Protein AF-0000000086521838 (afdb_homodimer)

Sequence (162 aa):
MSTLTKGKSVRFDERYLHVELDDGRVILTPMTWYRELQQASVIQLKNYNFICQGTGIEWPDLDYQLSIDSMLMTQPQRQAAMSTLTKGKSVRFDERYLHVELDDGRVILTPMTWYRELQQASVIQLKNYNFICQGTGIEWPDLDYQLSIDSMLMTQPQRQAA

Nearest PDB structures (foldseek):
  3k8r-assembly1_B  TM=8.201E-01  e=1.266E-04  Rhodospirillum rubrum ATCC 11170
  2x8n-assembly1_A  TM=8.442E-01  e=9.193E-03  Chromobacterium violaceum ATCC 12472
  5xgv-assembly1_B-2  TM=9.496E-01  e=3.619E-01  Streptomyces rugosporus
  4dfw-assembly1_A  TM=8.077E-01  e=1.231E+00  Homo sapiens
  7mso-assembly1_A  TM=8.251E-01  e=1.573E+00  Homo sapiens

Radius of gyration: 16.78 Å; Cα contacts (8 Å, |Δi|>4): 280; chains: 2; bounding box: 34×48×43 Å

Structure (mmCIF, N/CA/C/O backbone):
data_AF-0000000086521838-model_v1
#
loop_
_entity.id
_entity.type
_entity.pdbx_description
1 polymer 'DUF2442 domain-containing protein'
#
loop_
_atom_site.group_PDB
_atom_site.id
_atom_site.type_symbol
_atom_site.label_atom_id
_atom_site.label_alt_id
_atom_site.label_comp_id
_atom_site.label_asym_id
_atom_site.label_entity_id
_atom_site.label_seq_id
_atom_site.pdbx_PD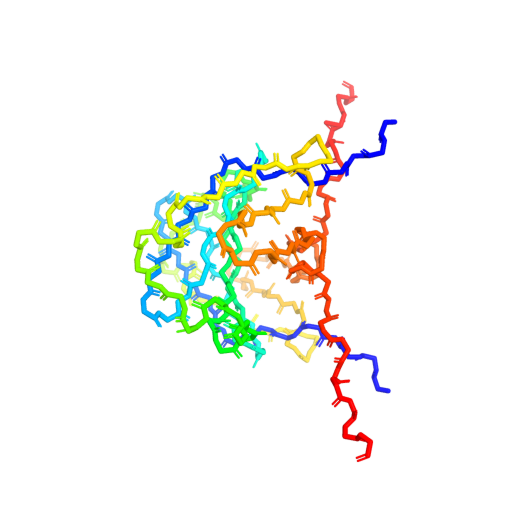B_ins_code
_atom_site.Cartn_x
_atom_site.Cartn_y
_atom_site.Cartn_z
_atom_site.occupancy
_atom_site.B_iso_or_equiv
_atom_site.auth_seq_id
_atom_site.auth_comp_id
_atom_site.auth_asym_id
_atom_site.auth_atom_id
_atom_site.pdbx_PDB_model_num
ATOM 1 N N . MET A 1 1 ? -3.758 9.43 -21.75 1 40.56 1 MET A N 1
ATOM 2 C CA . MET A 1 1 ? -4.43 9.789 -20.5 1 40.56 1 MET A CA 1
ATOM 3 C C . MET A 1 1 ? -3.525 9.523 -19.297 1 40.56 1 MET A C 1
ATOM 5 O O . MET A 1 1 ? -2.826 8.516 -19.25 1 40.56 1 MET A O 1
ATOM 9 N N . SER A 1 2 ? -2.852 10.398 -18.797 1 49.03 2 SER A N 1
ATOM 10 C CA . SER A 1 2 ? -1.824 10.312 -17.766 1 49.03 2 SER A CA 1
ATOM 11 C C . SER A 1 2 ? -2.301 9.477 -16.578 1 49.03 2 SER A C 1
ATOM 13 O O . SER A 1 2 ? -3.336 9.773 -15.984 1 49.03 2 SER A O 1
ATOM 15 N N . THR A 1 3 ? -2.371 8.156 -16.766 1 59 3 THR A N 1
ATOM 16 C CA . THR A 1 3 ? -3.029 7.207 -15.875 1 59 3 THR A CA 1
ATOM 17 C C . THR A 1 3 ? -2.584 7.426 -14.43 1 59 3 THR A C 1
ATOM 19 O O . THR A 1 3 ? -1.586 6.852 -13.984 1 59 3 THR A O 1
ATOM 22 N N . LEU A 1 4 ? -2.996 8.672 -13.914 1 74.06 4 LEU A N 1
ATOM 23 C CA . LEU A 1 4 ? -2.627 9.07 -12.555 1 74.06 4 LEU A CA 1
ATOM 24 C C . LEU A 1 4 ? -3.338 8.203 -11.523 1 74.06 4 LEU A C 1
ATOM 26 O O . LEU A 1 4 ? -4.48 7.789 -11.734 1 74.06 4 LEU A O 1
ATOM 30 N N . THR A 1 5 ? -2.646 7.879 -10.625 1 88.06 5 THR A N 1
ATOM 31 C CA . THR A 1 5 ? -3.203 7.133 -9.5 1 88.06 5 THR A CA 1
ATOM 32 C C . THR A 1 5 ? -4.051 8.047 -8.617 1 88.06 5 THR A C 1
ATOM 34 O O . THR A 1 5 ? -3.564 9.055 -8.109 1 88.06 5 THR A O 1
ATOM 37 N N . LYS A 1 6 ? -5.359 7.684 -8.555 1 94.38 6 LYS A N 1
ATOM 38 C CA . LYS A 1 6 ? -6.285 8.508 -7.777 1 94.38 6 LYS A CA 1
ATOM 39 C C . LYS A 1 6 ? -6.676 7.809 -6.477 1 94.38 6 LYS A C 1
ATOM 41 O O . LYS A 1 6 ? -6.863 6.594 -6.445 1 94.38 6 LYS A O 1
ATOM 46 N N . GLY A 1 7 ? -6.828 8.648 -5.473 1 96.75 7 GLY A N 1
ATOM 47 C CA . GLY A 1 7 ? -7.316 8.125 -4.203 1 96.75 7 GLY A CA 1
ATOM 48 C C . GLY A 1 7 ? -8.828 8.008 -4.148 1 96.75 7 GLY A C 1
ATOM 49 O O . GLY A 1 7 ? -9.539 8.75 -4.824 1 96.75 7 GLY A O 1
ATOM 50 N N . LYS A 1 8 ? -9.234 7.09 -3.393 1 97.62 8 LYS A N 1
ATOM 51 C CA . LYS A 1 8 ? -10.664 6.875 -3.199 1 97.62 8 LYS A CA 1
ATOM 52 C C . LYS A 1 8 ? -11.086 7.207 -1.77 1 97.62 8 LYS A C 1
ATOM 54 O O . LYS A 1 8 ? -12.141 7.797 -1.548 1 97.62 8 LYS A O 1
ATOM 59 N N . SER A 1 9 ? -10.312 6.863 -0.82 1 98.12 9 SER A N 1
ATOM 60 C CA . SER A 1 9 ? -10.641 7.137 0.576 1 98.12 9 SER A CA 1
ATOM 61 C C . SER A 1 9 ? -9.383 7.156 1.444 1 98.12 9 SER A C 1
ATOM 63 O O . SER A 1 9 ? -8.344 6.625 1.054 1 98.12 9 SER A O 1
ATOM 65 N N . VAL A 1 10 ? -9.461 7.77 2.582 1 98.12 10 VAL A N 1
ATOM 66 C CA . VAL A 1 10 ? -8.383 7.891 3.561 1 98.12 10 VAL A CA 1
ATOM 67 C C . VAL A 1 10 ? -8.883 7.449 4.934 1 98.12 10 VAL A C 1
ATOM 69 O O . VAL A 1 10 ? -9.961 7.855 5.371 1 98.12 10 VAL A O 1
ATOM 72 N N . ARG A 1 11 ? -8.172 6.621 5.5 1 97.19 11 ARG A N 1
ATOM 73 C CA . ARG A 1 11 ? -8.414 6.219 6.883 1 97.19 11 ARG A CA 1
ATOM 74 C C . ARG A 1 11 ? -7.129 6.305 7.707 1 97.19 11 ARG A C 1
ATOM 76 O O . ARG A 1 11 ? -6.035 6.398 7.148 1 97.19 11 ARG A O 1
ATOM 83 N N . PHE A 1 12 ? -7.379 6.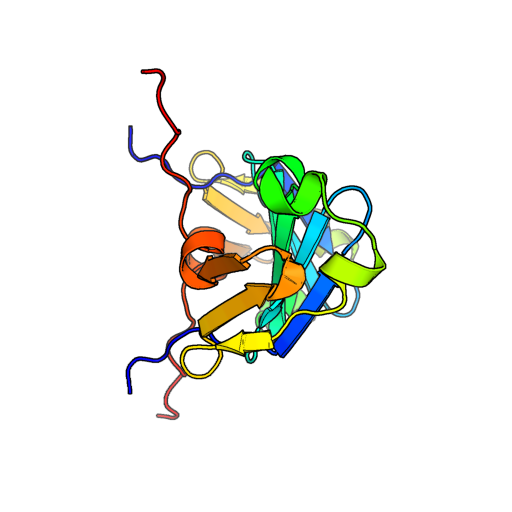363 9.008 1 95.06 12 PHE A N 1
ATOM 84 C CA . PHE A 1 12 ? -6.23 6.496 9.898 1 95.06 12 PHE A CA 1
ATOM 85 C C . PHE A 1 12 ? -6.375 5.578 11.102 1 95.06 12 PHE A C 1
ATOM 87 O O . PHE A 1 12 ? -7.48 5.367 11.602 1 95.06 12 PHE A O 1
ATOM 94 N N . ASP A 1 13 ? -5.23 5.098 11.461 1 92.88 13 ASP A N 1
ATOM 95 C CA . ASP A 1 13 ? -5.152 4.508 12.797 1 92.88 13 ASP A CA 1
ATOM 96 C C . ASP A 1 13 ? -3.906 4.996 13.539 1 92.88 13 ASP A C 1
ATOM 98 O O . ASP A 1 13 ? -3.309 6.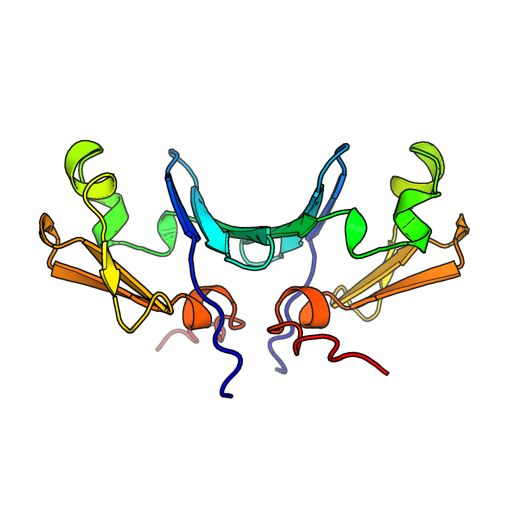004 13.164 1 92.88 13 ASP A O 1
ATOM 102 N N . GLU A 1 14 ? -3.592 4.445 14.656 1 89.88 14 GLU A N 1
ATOM 103 C CA . GLU A 1 14 ? -2.506 4.965 15.484 1 89.88 14 GLU A CA 1
ATOM 104 C C . GLU A 1 14 ? -1.152 4.762 14.812 1 89.88 14 GLU A C 1
ATOM 106 O O . GLU A 1 14 ? -0.204 5.504 15.07 1 89.88 14 GLU A O 1
ATOM 111 N N . ARG A 1 15 ? -1.186 3.855 13.852 1 94.44 15 ARG A N 1
ATOM 112 C CA . ARG A 1 15 ? 0.122 3.469 13.336 1 94.44 15 ARG A CA 1
ATOM 113 C C . ARG A 1 15 ? 0.261 3.846 11.867 1 94.44 15 ARG A C 1
ATOM 115 O O . ARG A 1 15 ? 1.351 4.199 11.406 1 94.44 15 ARG A O 1
ATOM 122 N N . TYR A 1 16 ? -0.896 3.857 11.211 1 96.94 16 TYR A N 1
ATOM 123 C CA . TYR A 1 16 ? -0.752 3.955 9.758 1 96.94 16 TYR A CA 1
ATOM 124 C C . TYR A 1 16 ? -1.754 4.945 9.18 1 96.94 16 TYR A C 1
ATOM 126 O O . TYR A 1 16 ? -2.855 5.109 9.711 1 96.94 16 TYR A O 1
ATOM 134 N N . LEU A 1 17 ? -1.348 5.617 8.164 1 97.44 17 LEU A N 1
ATOM 135 C CA . LEU A 1 17 ? -2.24 6.27 7.211 1 97.44 17 LEU A CA 1
ATOM 136 C C . LEU A 1 17 ? -2.621 5.316 6.082 1 97.44 17 LEU A C 1
ATOM 138 O O . LEU A 1 17 ? -1.749 4.789 5.391 1 97.44 17 LEU A O 1
ATOM 142 N N . HIS A 1 18 ? -3.879 5.039 5.93 1 98.38 18 HI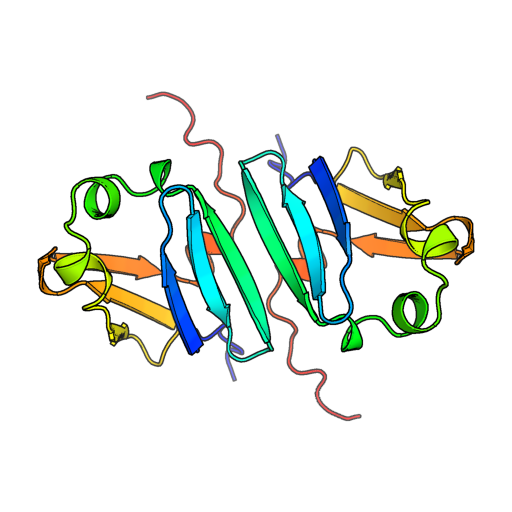S A N 1
ATOM 143 C CA . HIS A 1 18 ? -4.398 4.16 4.891 1 98.38 18 HIS A CA 1
ATOM 144 C C . HIS A 1 18 ? -5.012 4.957 3.742 1 98.38 18 HIS A C 1
ATOM 146 O O . HIS A 1 18 ? -5.906 5.777 3.961 1 98.38 18 HIS A O 1
ATOM 152 N N . VAL A 1 19 ? -4.535 4.738 2.613 1 98 19 VAL A N 1
ATOM 153 C CA . VAL A 1 19 ? -5.129 5.379 1.442 1 98 19 VAL A CA 1
ATOM 154 C C . VAL A 1 19 ? -5.555 4.316 0.432 1 98 19 VAL A C 1
ATOM 156 O O . VAL A 1 19 ? -4.723 3.543 -0.052 1 98 19 VAL A O 1
ATOM 159 N N . GLU A 1 20 ? -6.832 4.254 0.149 1 97.88 20 GLU A N 1
ATOM 160 C CA . GLU A 1 20 ? -7.355 3.395 -0.907 1 97.88 20 GLU A CA 1
ATOM 161 C C . GLU A 1 20 ? -7.34 4.105 -2.258 1 97.88 20 GLU A C 1
ATOM 163 O O . GLU A 1 20 ? -7.777 5.254 -2.365 1 97.88 20 GLU A O 1
ATOM 168 N N . LEU A 1 21 ? -6.855 3.381 -3.248 1 96.25 21 LEU A N 1
ATOM 169 C CA . LEU A 1 21 ? -6.766 3.938 -4.594 1 96.25 21 LEU A CA 1
ATOM 170 C C . LEU A 1 21 ? -7.965 3.51 -5.438 1 96.25 21 LEU A C 1
ATOM 172 O O . LEU A 1 21 ? -8.688 2.586 -5.066 1 96.25 21 LEU A O 1
ATOM 176 N N . ASP A 1 22 ? -8.164 4.215 -6.496 1 94.75 22 ASP A N 1
ATOM 177 C CA . ASP A 1 22 ? -9.328 3.973 -7.34 1 94.75 22 ASP A CA 1
ATOM 178 C C . ASP A 1 22 ? -9.234 2.609 -8.023 1 94.75 22 ASP A C 1
ATOM 180 O O . ASP A 1 22 ? -10.25 2.037 -8.422 1 94.75 22 ASP A O 1
ATOM 184 N N . ASP A 1 23 ? -8.008 2.113 -8.125 1 92.81 23 ASP A N 1
ATOM 185 C CA . ASP A 1 23 ? -7.844 0.816 -8.781 1 92.81 23 ASP A CA 1
ATOM 186 C C . ASP A 1 23 ? -7.91 -0.321 -7.762 1 92.81 23 ASP A C 1
ATOM 188 O O . ASP A 1 23 ? -7.691 -1.483 -8.109 1 92.81 23 ASP A O 1
ATOM 192 N N . GLY A 1 24 ? -8.203 0.003 -6.594 1 94.56 24 GLY A N 1
ATOM 193 C CA . GLY A 1 24 ? -8.461 -1.013 -5.582 1 94.56 24 GLY A CA 1
ATOM 194 C C . GLY A 1 24 ? -7.273 -1.263 -4.672 1 94.56 24 GLY A C 1
ATOM 195 O O . GLY A 1 24 ? -7.406 -1.918 -3.637 1 94.56 24 GLY A O 1
ATOM 196 N N . ARG A 1 25 ? -6.141 -0.711 -4.941 1 95.69 25 ARG A N 1
ATOM 197 C CA . ARG A 1 25 ? -4.969 -0.839 -4.082 1 95.69 25 ARG A CA 1
ATOM 198 C C . ARG A 1 25 ? -5.117 0.007 -2.82 1 95.69 25 ARG A C 1
ATOM 200 O O . ARG A 1 25 ? -5.848 0.999 -2.816 1 95.69 25 ARG A O 1
ATOM 207 N N . VAL A 1 26 ? -4.523 -0.477 -1.789 1 97 26 VAL A N 1
ATOM 208 C CA . VAL A 1 26 ? -4.414 0.313 -0.567 1 97 26 VAL A CA 1
ATOM 209 C C . VAL A 1 26 ? -2.945 0.478 -0.186 1 97 26 VAL A C 1
ATOM 211 O O . VAL A 1 26 ? -2.18 -0.489 -0.204 1 97 26 VAL A O 1
ATOM 214 N N . ILE A 1 27 ? -2.594 1.645 0.141 1 96.5 27 ILE A N 1
ATOM 215 C CA . ILE A 1 27 ? -1.239 1.93 0.602 1 96.5 27 ILE A CA 1
ATOM 216 C C . ILE A 1 27 ? -1.275 2.391 2.057 1 96.5 27 ILE A C 1
ATOM 218 O O . ILE A 1 27 ? -2.035 3.297 2.408 1 96.5 27 ILE A O 1
ATOM 222 N N . LEU A 1 28 ? -0.548 1.737 2.857 1 97.31 28 LEU A N 1
ATOM 223 C CA . LEU A 1 28 ? -0.369 2.137 4.25 1 97.31 28 LEU A CA 1
ATOM 224 C C . LEU A 1 28 ? 1.032 2.693 4.48 1 97.31 28 LEU A C 1
ATOM 226 O O . LEU A 1 28 ? 2.023 2.061 4.113 1 97.31 28 LEU A O 1
ATOM 230 N N . THR A 1 29 ? 1.109 3.854 4.965 1 96.38 29 THR A N 1
ATOM 231 C CA . THR A 1 29 ? 2.383 4.449 5.348 1 96.38 29 THR A CA 1
ATOM 232 C C . THR A 1 29 ? 2.404 4.773 6.84 1 96.38 29 THR A C 1
ATOM 234 O O . THR A 1 29 ? 1.384 5.168 7.406 1 96.38 29 THR A O 1
ATOM 237 N N . PRO A 1 30 ? 3.531 4.625 7.375 1 96.69 30 PRO A N 1
ATOM 238 C CA . PRO A 1 30 ? 3.596 4.926 8.812 1 96.69 30 PRO A CA 1
ATOM 239 C C . PRO A 1 30 ? 3.275 6.387 9.125 1 96.69 30 PRO A C 1
ATOM 241 O O . PRO A 1 30 ? 3.752 7.289 8.43 1 96.69 30 PRO A O 1
ATOM 244 N N . MET A 1 31 ? 2.49 6.562 10.203 1 95.31 31 MET A N 1
ATOM 245 C CA . MET A 1 31 ? 2.121 7.914 10.617 1 95.31 31 MET A CA 1
ATOM 246 C C . MET A 1 31 ? 3.361 8.734 10.961 1 95.31 31 MET A C 1
ATOM 248 O O . MET A 1 31 ? 3.354 9.961 10.82 1 95.31 31 MET A O 1
ATOM 252 N N . THR A 1 32 ? 4.418 8.109 11.312 1 94.44 32 THR A N 1
ATOM 253 C CA . THR A 1 32 ? 5.652 8.773 11.719 1 94.44 32 THR A CA 1
ATOM 254 C C . THR A 1 32 ? 6.277 9.516 10.539 1 94.44 32 THR A C 1
ATOM 256 O O . THR A 1 32 ? 7.152 10.367 10.727 1 94.44 32 THR A O 1
ATOM 259 N N . TRP A 1 33 ? 5.879 9.203 9.32 1 93.81 33 TRP A N 1
ATOM 260 C CA . TRP A 1 33 ? 6.383 9.875 8.133 1 93.81 33 TRP A CA 1
ATOM 261 C C . TRP A 1 33 ? 5.84 11.297 8.031 1 93.81 33 TRP A C 1
ATOM 263 O O . TRP A 1 33 ? 6.383 12.133 7.309 1 93.81 33 TRP A O 1
ATOM 273 N N . TYR A 1 34 ? 4.73 11.531 8.766 1 95.25 34 TYR A N 1
ATOM 274 C CA . TYR A 1 34 ? 3.992 12.781 8.602 1 95.25 34 TYR A CA 1
ATOM 275 C C . TYR A 1 34 ? 3.92 13.555 9.914 1 95.25 34 TYR A C 1
ATOM 277 O O . TYR A 1 34 ? 2.977 13.383 10.688 1 95.25 34 TYR A O 1
ATOM 285 N N . ARG A 1 35 ? 4.781 14.367 10.133 1 95.25 35 ARG A N 1
ATOM 286 C CA . ARG A 1 35 ? 4.875 15.133 11.367 1 95.25 35 ARG A CA 1
ATOM 287 C C . ARG A 1 35 ? 3.605 15.938 11.609 1 95.25 35 ARG A C 1
ATOM 289 O O . ARG A 1 35 ? 3.062 15.93 12.719 1 95.25 35 ARG A O 1
ATOM 296 N N . GLU A 1 36 ? 3.08 16.594 10.578 1 95.5 36 GLU A N 1
ATOM 297 C CA . GLU A 1 36 ? 1.888 17.438 10.695 1 95.5 36 GLU A CA 1
ATOM 298 C C . GLU A 1 36 ? 0.667 16.594 11.07 1 95.5 36 GLU A C 1
ATOM 300 O O . GLU A 1 36 ? -0.151 17.016 11.891 1 95.5 36 GLU A O 1
ATOM 305 N N . LEU A 1 37 ? 0.589 15.43 10.594 1 96.12 37 LEU A N 1
ATOM 306 C CA . LEU A 1 37 ? -0.571 14.586 10.836 1 96.12 37 LEU A CA 1
ATOM 307 C C . LEU A 1 37 ? -0.491 13.945 12.219 1 96.12 37 LEU A C 1
ATOM 309 O O . LEU A 1 37 ? -1.519 13.719 12.867 1 96.12 37 LEU A O 1
ATOM 313 N N . GLN A 1 38 ? 0.751 13.742 12.609 1 94.12 38 GLN A N 1
ATOM 314 C CA . GLN A 1 38 ? 0.949 13.133 13.922 1 94.12 38 GLN A CA 1
ATOM 315 C C . GLN A 1 38 ? 0.445 14.047 15.039 1 94.12 38 GLN A C 1
ATOM 317 O O . GLN A 1 38 ? -0.006 13.57 16.078 1 94.12 38 GLN A O 1
ATOM 322 N N . GLN A 1 39 ? 0.5 15.227 14.781 1 93.62 39 GLN A N 1
ATOM 323 C CA . GLN A 1 39 ? 0.149 16.203 15.797 1 93.62 39 GLN A CA 1
ATOM 324 C C . GLN A 1 39 ? -1.327 16.578 15.719 1 93.62 39 GLN A C 1
ATOM 326 O O . GLN A 1 39 ? -1.83 17.328 16.547 1 93.62 39 GLN A O 1
ATOM 331 N N . ALA A 1 40 ? -1.956 16.094 14.75 1 95.75 40 ALA A N 1
ATOM 332 C CA . ALA A 1 40 ? -3.342 16.469 14.477 1 95.75 40 ALA A CA 1
ATOM 333 C C . ALA A 1 40 ? -4.305 15.672 15.344 1 95.75 40 ALA A C 1
ATOM 335 O O . ALA A 1 40 ? -4.008 14.539 15.734 1 95.75 40 ALA A O 1
ATOM 336 N N . SER A 1 41 ? -5.453 16.25 15.695 1 95.31 41 SER A N 1
ATOM 337 C CA . SER A 1 41 ? -6.523 15.523 16.359 1 95.31 41 SER A CA 1
ATOM 338 C C . SER A 1 41 ? -7.25 14.602 15.383 1 95.31 41 SER A C 1
ATOM 340 O O . SER A 1 41 ? -7.145 14.773 14.164 1 95.31 41 SER A O 1
ATOM 342 N N . VAL A 1 42 ? -7.984 13.695 15.945 1 94.69 42 VAL A N 1
ATOM 343 C CA . VAL A 1 42 ? -8.742 12.758 15.125 1 94.69 42 VAL A CA 1
ATOM 344 C C . VAL A 1 42 ? -9.719 13.516 14.242 1 94.69 42 VAL A C 1
ATOM 346 O O . VAL A 1 42 ? -9.898 13.18 13.07 1 94.69 42 VAL A O 1
ATOM 349 N N . ILE A 1 43 ? -10.328 14.508 14.805 1 95.88 43 ILE A N 1
ATOM 350 C CA . ILE A 1 43 ? -11.297 15.312 14.07 1 95.88 43 ILE A CA 1
ATOM 351 C C . ILE A 1 43 ? -10.609 15.992 12.891 1 95.88 43 ILE A C 1
ATOM 353 O O . ILE A 1 43 ? -11.141 16 11.781 1 95.88 43 ILE A O 1
ATOM 357 N N . GLN A 1 44 ? -9.438 16.547 13.133 1 97 44 GLN A N 1
ATOM 358 C CA . GLN A 1 44 ? -8.672 17.203 12.078 1 97 44 GLN A CA 1
ATOM 359 C C . GLN A 1 44 ? -8.273 16.203 10.992 1 97 44 GLN A C 1
ATOM 361 O O . GLN A 1 44 ? -8.344 16.5 9.805 1 97 44 GLN A O 1
ATOM 366 N N . LEU A 1 45 ? -7.871 15.016 11.359 1 96.56 45 LEU A N 1
ATOM 367 C CA . LEU A 1 45 ? -7.422 13.977 10.43 1 96.56 45 LEU A CA 1
ATOM 368 C C . LEU A 1 45 ? -8.57 13.5 9.555 1 96.56 45 LEU A C 1
ATOM 370 O O . LEU A 1 45 ? -8.375 13.188 8.375 1 96.56 45 LEU A O 1
ATOM 374 N N . LYS A 1 46 ? -9.703 13.508 10.102 1 96.44 46 LYS A N 1
ATOM 375 C CA . LYS A 1 46 ? -10.875 13 9.391 1 96.44 46 LYS A CA 1
ATOM 376 C C . LYS A 1 46 ? -11.383 14.023 8.375 1 96.44 46 LYS A C 1
ATOM 378 O O . LYS A 1 46 ? -12.125 13.68 7.453 1 96.44 46 LYS A O 1
ATOM 383 N N . ASN A 1 47 ? -11.023 15.242 8.664 1 97.31 47 ASN A N 1
ATOM 384 C CA . ASN A 1 47 ? -11.445 16.312 7.762 1 97.31 47 ASN A CA 1
ATOM 385 C C . ASN A 1 47 ? -10.469 16.484 6.602 1 97.31 47 ASN A C 1
ATOM 387 O O . ASN A 1 47 ? -9.797 17.516 6.504 1 97.31 47 ASN A O 1
ATOM 391 N N . TYR A 1 48 ? -10.367 15.562 5.73 1 98.25 48 TYR A N 1
ATOM 392 C CA . TYR A 1 48 ? -9.5 15.648 4.562 1 98.25 48 TYR A CA 1
ATOM 393 C C . TYR A 1 48 ? -10.32 15.805 3.285 1 98.25 48 TYR A C 1
ATOM 395 O O . TYR A 1 48 ? -11.5 15.445 3.248 1 98.25 48 TYR A O 1
ATOM 403 N N . ASN A 1 49 ? -9.703 16.328 2.254 1 98.12 49 ASN A N 1
ATOM 404 C CA . ASN A 1 49 ? -10.258 16.422 0.909 1 98.12 49 ASN A CA 1
ATOM 405 C C . ASN A 1 49 ? -9.266 15.953 -0.146 1 98.12 49 ASN A C 1
ATOM 407 O O . ASN A 1 49 ? -8.062 16.219 -0.042 1 98.12 49 ASN A O 1
ATOM 411 N N . PHE A 1 50 ? -9.883 15.297 -1.098 1 98.25 50 PHE A N 1
ATOM 412 C CA . PHE A 1 50 ? -9.031 15.016 -2.25 1 98.25 50 PHE A CA 1
ATOM 413 C C . PHE A 1 50 ? -8.891 16.25 -3.133 1 98.25 50 PHE A C 1
ATOM 415 O O . PHE A 1 50 ? -9.859 16.969 -3.357 1 98.25 50 PHE A O 1
ATOM 422 N N . ILE A 1 51 ? -7.691 16.438 -3.666 1 97.69 51 ILE A N 1
ATOM 423 C CA . ILE A 1 51 ? -7.41 17.578 -4.531 1 97.69 51 ILE A CA 1
ATOM 424 C C . ILE A 1 51 ? -6.695 17.109 -5.797 1 97.69 51 ILE A C 1
ATOM 426 O O . ILE A 1 51 ? -6.336 15.93 -5.906 1 97.69 51 ILE A O 1
ATOM 430 N N . CYS A 1 52 ? -6.488 18.078 -6.801 1 96.62 52 CYS A N 1
ATOM 431 C CA . CYS A 1 52 ? -5.777 17.75 -8.039 1 96.62 52 CYS A CA 1
ATOM 432 C C . CYS A 1 52 ? -6.402 16.547 -8.727 1 96.62 52 CYS A C 1
ATOM 434 O O . CYS A 1 52 ? -5.695 15.625 -9.133 1 96.62 52 CYS A O 1
ATOM 436 N N . GLN A 1 53 ? -7.703 16.531 -8.742 1 95.38 53 GLN A N 1
ATOM 437 C CA . GLN A 1 53 ? -8.492 15.484 -9.398 1 95.38 53 GLN A CA 1
ATOM 438 C C . GLN A 1 53 ? -8.258 14.125 -8.75 1 95.38 53 GLN A C 1
ATOM 440 O O . GLN A 1 53 ? -8.141 13.117 -9.453 1 95.38 53 GLN A O 1
ATOM 445 N N . GLY A 1 54 ? -7.953 14.148 -7.484 1 96.81 54 GLY A N 1
ATOM 446 C CA . GLY A 1 54 ? -7.895 12.898 -6.738 1 96.81 54 GLY A CA 1
ATOM 447 C C . GLY A 1 54 ? -6.477 12.398 -6.523 1 96.81 54 GLY A C 1
ATOM 448 O O . GLY A 1 54 ? -6.266 11.367 -5.891 1 96.81 54 GLY A O 1
ATOM 449 N N . THR A 1 55 ? -5.453 13.094 -7.016 1 96.31 55 THR A N 1
ATOM 450 C CA . THR A 1 55 ? -4.082 12.609 -6.93 1 96.31 55 THR A CA 1
ATOM 451 C C . THR A 1 55 ? -3.395 13.156 -5.68 1 96.31 55 THR A C 1
ATOM 453 O O . THR A 1 55 ? -2.316 12.695 -5.305 1 96.31 55 THR A O 1
ATOM 456 N N . GLY A 1 56 ? -4.012 14.094 -5.004 1 97.19 56 GLY A N 1
ATOM 457 C CA . GLY A 1 56 ? -3.518 14.664 -3.762 1 97.19 56 GLY A CA 1
ATOM 458 C C . GLY A 1 56 ? -4.547 14.648 -2.646 1 97.19 56 GLY A C 1
ATOM 459 O O . GLY A 1 56 ? -5.738 14.461 -2.898 1 97.19 56 GLY A O 1
ATOM 460 N N . ILE A 1 57 ? -4.117 14.828 -1.432 1 98.25 57 ILE A N 1
ATOM 461 C CA . ILE A 1 57 ? -4.953 14.938 -0.241 1 98.25 57 ILE A CA 1
ATOM 462 C C . ILE A 1 57 ? -4.617 16.234 0.505 1 98.25 57 ILE A C 1
ATOM 464 O O . ILE A 1 57 ? -3.443 16.578 0.646 1 98.25 57 ILE A O 1
ATOM 468 N N . GLU A 1 58 ? -5.586 16.828 0.932 1 98.62 58 GLU A N 1
ATOM 469 C CA . GLU A 1 58 ? -5.395 18.062 1.702 1 98.62 58 GLU A CA 1
ATOM 470 C C . GLU A 1 58 ? -6.137 17.984 3.035 1 98.62 58 GLU A C 1
ATOM 472 O O . GLU A 1 58 ? -7.281 17.531 3.094 1 98.62 58 GLU A O 1
ATOM 477 N N . TRP A 1 59 ? -5.5 18.406 4.098 1 98.38 59 TRP A N 1
ATOM 478 C CA . TRP A 1 59 ? -6.094 18.672 5.402 1 98.38 59 TRP A CA 1
ATOM 479 C C . TRP A 1 59 ? -6.16 20.172 5.672 1 98.38 59 TRP A C 1
ATOM 481 O O . TRP A 1 59 ? -5.191 20.766 6.152 1 98.38 59 TRP A O 1
ATOM 491 N N . PRO A 1 60 ? -7.348 20.703 5.395 1 97.94 60 PRO A N 1
ATOM 492 C CA . PRO A 1 60 ? -7.461 22.172 5.441 1 97.94 60 PRO A CA 1
ATOM 493 C C . PRO A 1 60 ? -7.129 22.734 6.816 1 97.94 60 PRO A C 1
ATOM 495 O O . PRO A 1 60 ? -6.52 23.812 6.914 1 97.94 60 PRO A O 1
ATOM 498 N N . ASP A 1 61 ? -7.492 21.969 7.883 1 97.44 61 ASP A N 1
ATOM 499 C CA . ASP A 1 61 ? -7.258 22.453 9.242 1 97.44 61 ASP A CA 1
ATOM 500 C C . ASP A 1 61 ? -5.766 22.484 9.562 1 97.44 61 ASP A C 1
ATOM 502 O O . ASP A 1 61 ? -5.336 23.203 10.477 1 97.44 61 ASP A O 1
ATOM 506 N N . LEU A 1 62 ? -5.008 21.75 8.852 1 97 62 LEU A N 1
ATOM 507 C CA . LEU A 1 62 ? -3.574 21.625 9.102 1 97 62 LEU A CA 1
ATOM 508 C C . LEU A 1 62 ? -2.77 22.344 8.031 1 97 62 LEU A C 1
ATOM 510 O O . LEU A 1 62 ? -1.544 22.453 8.133 1 97 62 LEU A O 1
ATOM 514 N N . ASP A 1 63 ? -3.438 22.812 7.043 1 96 63 ASP A N 1
ATOM 515 C CA . ASP A 1 63 ? -2.791 23.391 5.871 1 96 63 ASP A CA 1
ATOM 516 C C . ASP A 1 63 ? -1.718 22.453 5.316 1 96 63 ASP A C 1
ATOM 518 O O . ASP A 1 63 ? -0.597 22.891 5.039 1 96 63 ASP A O 1
ATOM 522 N N . TYR A 1 64 ? -1.986 21.234 5.297 1 97.62 64 TYR A N 1
ATOM 523 C CA . TYR A 1 64 ? -1.068 20.188 4.883 1 97.62 64 TYR A CA 1
ATOM 524 C C . TYR A 1 64 ? -1.598 19.453 3.652 1 97.62 64 TYR A C 1
ATOM 526 O O . TYR A 1 64 ? -2.793 19.156 3.564 1 97.62 64 TYR A O 1
ATOM 534 N N . GLN A 1 65 ? -0.712 19.219 2.682 1 98 65 GLN A N 1
ATOM 535 C CA . GLN A 1 65 ? -1.067 18.469 1.473 1 98 65 GLN A CA 1
ATOM 536 C C . GLN A 1 65 ? -0.116 17.312 1.241 1 98 65 GLN A C 1
ATOM 538 O O . GLN A 1 65 ? 1.087 17.422 1.484 1 98 65 GLN A O 1
ATOM 543 N N . LEU A 1 66 ? -0.622 16.266 0.757 1 96.88 66 LEU A N 1
ATOM 544 C CA . LEU A 1 66 ? 0.141 15.055 0.479 1 96.88 66 LEU A CA 1
ATOM 545 C C . LEU A 1 66 ? -0.168 14.531 -0.918 1 96.88 66 LEU A C 1
ATOM 547 O O . LEU A 1 66 ? -1.335 14.406 -1.298 1 96.88 66 LEU A O 1
ATOM 551 N N . SER A 1 67 ? 0.903 14.219 -1.657 1 95.12 67 SER A N 1
ATOM 552 C CA . SER A 1 67 ? 0.727 13.602 -2.971 1 95.12 67 SER A CA 1
ATOM 553 C C . SER A 1 67 ? 0.658 12.086 -2.867 1 95.12 67 SER A C 1
ATOM 555 O O . SER A 1 67 ? 1.527 11.461 -2.258 1 95.12 67 SER A O 1
ATOM 557 N N . ILE A 1 68 ? -0.356 11.5 -3.496 1 94.81 68 ILE A N 1
ATOM 558 C CA . ILE A 1 68 ? -0.507 10.047 -3.488 1 94.81 68 ILE A CA 1
ATOM 559 C C . ILE A 1 68 ? 0.673 9.406 -4.211 1 94.81 68 ILE A C 1
ATOM 561 O O . ILE A 1 68 ? 1.203 8.383 -3.76 1 94.81 68 ILE A O 1
ATOM 565 N N . ASP A 1 69 ? 1.123 10.016 -5.277 1 89.62 69 ASP A N 1
ATOM 566 C CA . ASP A 1 69 ? 2.281 9.5 -6 1 89.62 69 ASP A CA 1
ATOM 567 C C . ASP A 1 69 ? 3.502 9.406 -5.086 1 89.62 69 ASP A C 1
ATOM 569 O O . ASP A 1 69 ? 4.285 8.461 -5.18 1 89.62 69 ASP A O 1
ATOM 573 N N . SER A 1 70 ? 3.672 10.344 -4.215 1 89.62 70 SER A N 1
ATOM 574 C CA . SER A 1 70 ? 4.816 10.344 -3.307 1 89.62 70 SER A CA 1
ATOM 575 C C . SER A 1 70 ? 4.762 9.164 -2.34 1 89.62 70 SER A C 1
ATOM 577 O O . SER A 1 70 ? 5.801 8.656 -1.918 1 89.62 70 SER A O 1
ATOM 579 N N . MET A 1 71 ? 3.561 8.758 -1.973 1 91.81 71 MET A N 1
ATOM 580 C CA . MET A 1 71 ? 3.387 7.613 -1.083 1 91.81 71 MET A CA 1
ATOM 581 C C . MET A 1 71 ? 3.83 6.32 -1.762 1 91.81 71 MET A C 1
ATOM 583 O O . MET A 1 71 ? 4.297 5.395 -1.098 1 91.81 71 MET A O 1
ATOM 587 N N . LEU A 1 72 ? 3.711 6.336 -3.123 1 88.62 72 LEU A N 1
ATOM 588 C CA . LEU A 1 72 ? 4.004 5.137 -3.898 1 88.62 72 LEU A CA 1
ATOM 589 C C . LEU A 1 72 ? 5.477 5.082 -4.281 1 88.62 72 LEU A C 1
ATOM 591 O O . LEU A 1 72 ? 6.023 4.004 -4.516 1 88.62 72 LEU A O 1
ATOM 595 N N . MET A 1 73 ? 6.051 6.27 -4.344 1 80.25 73 MET A N 1
ATOM 596 C CA . MET A 1 73 ? 7.445 6.348 -4.777 1 80.25 73 MET A CA 1
ATOM 597 C C . MET A 1 73 ? 8.383 5.891 -3.67 1 80.25 73 MET A C 1
ATOM 599 O O . MET A 1 73 ? 8.047 5.977 -2.488 1 80.25 73 MET A O 1
ATOM 603 N N . THR A 1 74 ? 9.398 5.184 -4.113 1 63.66 74 THR A N 1
ATOM 604 C CA . THR A 1 74 ? 10.438 4.734 -3.197 1 63.66 74 THR A CA 1
ATOM 605 C C . THR A 1 74 ? 11.117 5.922 -2.529 1 63.66 74 THR A C 1
ATOM 607 O O . THR A 1 74 ? 11.258 6.988 -3.137 1 63.66 74 THR A O 1
ATOM 610 N N . GLN A 1 75 ? 10.797 6.168 -1.185 1 56.12 75 GLN A N 1
ATOM 611 C CA . GLN A 1 75 ? 11.484 7.27 -0.527 1 56.12 75 GLN A CA 1
ATOM 612 C C . GLN A 1 75 ? 12.992 7.199 -0.772 1 56.12 75 GLN A C 1
ATOM 614 O O . GLN A 1 75 ? 13.617 6.172 -0.509 1 56.12 75 GLN A O 1
ATOM 619 N N . PRO A 1 76 ? 13.492 7.961 -1.634 1 46.94 76 PRO A N 1
ATOM 620 C CA . PRO A 1 76 ? 14.953 8.031 -1.544 1 46.94 76 PRO A CA 1
ATOM 621 C C . PRO A 1 76 ? 15.453 8.148 -0.105 1 46.94 76 PRO A C 1
ATOM 623 O O . PRO A 1 76 ? 14.727 8.641 0.765 1 46.94 76 PRO A O 1
ATOM 626 N N . GLN A 1 77 ? 16.156 7.156 0.389 1 43.97 77 GLN A N 1
ATOM 627 C CA . GLN A 1 77 ? 16.797 7.355 1.685 1 43.97 77 GLN A CA 1
ATOM 628 C C . GLN A 1 77 ? 16.984 8.844 1.984 1 43.97 77 GLN A C 1
ATOM 630 O O . GLN A 1 77 ? 17.453 9.602 1.13 1 43.97 77 GLN A O 1
ATOM 635 N N . ARG A 1 78 ? 16.094 9.602 2.658 1 40.56 78 ARG A N 1
ATOM 636 C CA . ARG A 1 78 ? 16.594 10.859 3.197 1 40.56 78 ARG A CA 1
ATOM 637 C C . ARG A 1 78 ? 18.062 10.758 3.553 1 40.56 78 ARG A C 1
ATOM 639 O O . ARG A 1 78 ? 18.453 9.977 4.43 1 40.56 78 ARG A O 1
ATOM 646 N N . GLN A 1 79 ? 19.062 10.57 2.699 1 36.78 79 GLN A N 1
ATOM 647 C CA . GLN A 1 79 ? 20.438 10.875 3.113 1 36.78 79 GLN A CA 1
ATOM 648 C C . GLN A 1 79 ? 20.469 12.094 4.031 1 36.78 79 GLN A C 1
ATOM 650 O O . GLN A 1 79 ? 19.766 13.086 3.785 1 36.78 79 GLN A O 1
ATOM 655 N N . ALA A 1 80 ? 20.703 11.859 5.395 1 37.75 80 ALA A N 1
ATOM 656 C CA . ALA A 1 80 ? 21.234 12.805 6.371 1 37.75 80 ALA A CA 1
ATOM 657 C C . ALA A 1 80 ? 22 13.938 5.684 1 37.75 80 ALA A C 1
ATOM 659 O O . ALA A 1 80 ? 22.922 13.688 4.91 1 37.75 80 ALA A O 1
ATOM 660 N N . ALA A 1 81 ? 21.484 15.164 5.586 1 29.39 81 ALA A N 1
ATOM 661 C CA . ALA A 1 81 ? 22.453 16.266 5.488 1 29.39 81 ALA A CA 1
ATOM 662 C C . ALA A 1 81 ? 23.516 16.141 6.57 1 29.39 81 ALA A C 1
ATOM 664 O O . ALA A 1 81 ? 23.25 15.672 7.676 1 29.39 81 ALA A O 1
ATOM 665 N N . MET B 1 1 ? 23.266 3.799 -4.68 1 40.19 1 MET B N 1
ATOM 666 C CA . MET B 1 1 ? 22.656 2.57 -4.188 1 40.19 1 MET B CA 1
ATOM 667 C C . MET B 1 1 ? 21.203 2.465 -4.641 1 40.19 1 MET B C 1
ATOM 669 O O . MET B 1 1 ? 20.469 3.451 -4.605 1 40.19 1 MET B O 1
ATOM 673 N N . SER B 1 2 ? 20.891 1.86 -5.641 1 48.81 2 SER B N 1
ATOM 674 C CA . SER B 1 2 ? 19.594 1.779 -6.316 1 48.81 2 SER B CA 1
ATOM 675 C C . SER B 1 2 ? 18.469 1.484 -5.328 1 48.81 2 SER B C 1
ATOM 677 O O . SER B 1 2 ? 18.516 0.482 -4.609 1 48.81 2 SER B O 1
ATOM 679 N N . THR B 1 3 ? 18.109 2.479 -4.512 1 59.25 3 THR B N 1
ATOM 680 C CA . THR B 1 3 ? 17.25 2.346 -3.336 1 59.25 3 THR B CA 1
ATOM 681 C C . THR B 1 3 ? 15.969 1.587 -3.68 1 59.25 3 THR B C 1
ATOM 683 O O . THR B 1 3 ? 15 2.18 -4.152 1 59.25 3 THR B O 1
ATOM 686 N N . LEU B 1 4 ? 16.219 0.25 -4.027 1 74.62 4 LEU B N 1
ATOM 687 C CA . LEU B 1 4 ? 15.109 -0.619 -4.414 1 74.62 4 LEU B CA 1
ATOM 688 C C . LEU B 1 4 ? 14.188 -0.882 -3.232 1 74.62 4 LEU B C 1
ATOM 690 O O . LEU B 1 4 ? 14.641 -0.94 -2.088 1 74.62 4 LEU B O 1
ATOM 694 N N . THR B 1 5 ? 13.031 -0.887 -3.52 1 88.12 5 THR B N 1
ATOM 695 C CA . THR B 1 5 ? 12.023 -1.224 -2.521 1 88.12 5 THR B CA 1
ATOM 696 C C . THR B 1 5 ? 12.023 -2.723 -2.238 1 88.12 5 THR B C 1
ATOM 698 O O . THR B 1 5 ? 11.836 -3.531 -3.148 1 88.12 5 THR B O 1
ATOM 701 N N . LYS B 1 6 ? 12.344 -3.037 -0.961 1 94.44 6 LYS B N 1
ATOM 702 C CA . LYS B 1 6 ? 12.422 -4.441 -0.575 1 94.44 6 LYS B CA 1
ATOM 703 C C . LYS B 1 6 ? 11.227 -4.848 0.281 1 94.44 6 LYS B C 1
ATOM 705 O O . LYS B 1 6 ? 10.766 -4.07 1.122 1 94.44 6 LYS B O 1
ATOM 710 N N . GLY B 1 7 ? 10.805 -6.074 0.045 1 96.75 7 GLY B N 1
ATOM 711 C CA . GLY B 1 7 ? 9.75 -6.625 0.876 1 96.75 7 GLY B CA 1
ATOM 712 C C . GLY B 1 7 ? 10.258 -7.195 2.188 1 96.75 7 GLY B C 1
ATOM 713 O O . GLY B 1 7 ? 11.398 -7.645 2.273 1 96.75 7 GLY B O 1
ATOM 714 N N . LYS B 1 8 ? 9.414 -7.145 3.121 1 97.62 8 LYS B N 1
ATOM 715 C CA . LYS B 1 8 ? 9.742 -7.695 4.434 1 97.62 8 LYS B CA 1
ATOM 716 C C . LYS B 1 8 ? 8.875 -8.914 4.75 1 97.62 8 LYS B C 1
ATOM 718 O O . LYS B 1 8 ? 9.359 -9.898 5.309 1 97.62 8 LYS B O 1
ATOM 723 N N . SER B 1 9 ? 7.652 -8.875 4.418 1 98.19 9 SER B N 1
ATOM 724 C CA . SER B 1 9 ? 6.75 -9.992 4.688 1 98.19 9 SER B CA 1
ATOM 725 C C . SER B 1 9 ? 5.551 -9.977 3.75 1 98.19 9 SER B C 1
ATOM 727 O O . SER B 1 9 ? 5.238 -8.945 3.152 1 98.19 9 SER B O 1
ATOM 729 N N . VAL B 1 10 ? 4.902 -11.086 3.586 1 98.19 10 VAL B N 1
ATOM 730 C CA . VAL B 1 10 ? 3.729 -11.273 2.742 1 98.19 10 VAL B CA 1
ATOM 731 C C . VAL B 1 10 ? 2.615 -11.945 3.549 1 98.19 10 VAL B C 1
ATOM 733 O O . VAL B 1 10 ? 2.854 -12.93 4.25 1 98.19 10 VAL B O 1
ATOM 736 N N . ARG B 1 11 ? 1.531 -11.375 3.502 1 97.25 11 ARG B N 1
ATOM 737 C CA . ARG B 1 11 ? 0.327 -11.969 4.074 1 97.25 11 ARG B CA 1
ATOM 738 C C . ARG B 1 11 ? -0.819 -11.961 3.068 1 97.25 11 ARG B C 1
ATOM 740 O O . ARG B 1 11 ? -0.761 -11.25 2.061 1 97.25 11 ARG B O 1
ATOM 747 N N . PHE B 1 12 ? -1.771 -12.844 3.375 1 95.12 12 PHE B N 1
ATOM 748 C CA . PHE B 1 12 ? -2.9 -12.945 2.459 1 95.12 12 PHE B CA 1
ATOM 749 C C . PHE B 1 12 ? -4.211 -13.039 3.229 1 95.12 12 PHE B C 1
ATOM 751 O O . PHE B 1 12 ? -4.266 -13.633 4.309 1 95.12 12 PHE B O 1
ATOM 758 N N . ASP B 1 13 ? -5.168 -12.414 2.625 1 93.06 13 ASP B N 1
ATOM 759 C CA . ASP B 1 13 ? -6.535 -12.719 3.033 1 93.06 13 ASP B CA 1
ATOM 760 C C . ASP B 1 13 ? -7.426 -12.969 1.819 1 93.06 13 ASP B C 1
ATOM 762 O O . ASP B 1 13 ? -6.93 -13.227 0.72 1 93.06 13 ASP B O 1
ATOM 766 N N . GLU B 1 14 ? -8.695 -13.094 1.972 1 90 14 GLU B N 1
ATOM 767 C CA . GLU B 1 14 ? -9.586 -13.484 0.88 1 90 14 GLU B CA 1
ATOM 768 C C . GLU B 1 14 ? -9.648 -12.398 -0.191 1 90 14 GLU B C 1
ATOM 770 O O . GLU B 1 14 ? -9.93 -12.688 -1.357 1 90 14 GLU B O 1
ATOM 775 N N . ARG B 1 15 ? -9.234 -11.219 0.252 1 94.5 15 ARG B N 1
ATOM 776 C CA . ARG B 1 15 ? -9.492 -10.109 -0.662 1 94.5 15 ARG B CA 1
ATOM 777 C C . ARG B 1 15 ? -8.188 -9.484 -1.148 1 94.5 15 ARG B C 1
ATOM 779 O O . ARG B 1 15 ? -8.102 -9.016 -2.285 1 94.5 15 ARG B O 1
ATOM 786 N N . TYR B 1 16 ? -7.184 -9.609 -0.28 1 96.94 16 TYR B N 1
ATOM 787 C CA . TYR B 1 16 ? -6.016 -8.797 -0.606 1 96.94 16 TYR B CA 1
ATOM 788 C C . TYR B 1 16 ? -4.73 -9.586 -0.41 1 96.94 16 TYR B C 1
ATOM 790 O O . TYR B 1 16 ? -4.656 -10.469 0.456 1 96.94 16 TYR B O 1
ATOM 798 N N . LEU B 1 17 ? -3.775 -9.32 -1.234 1 97.44 17 LEU B N 1
ATOM 799 C CA . LEU B 1 17 ? -2.371 -9.617 -0.976 1 97.44 17 LEU B CA 1
ATOM 800 C C . LEU B 1 17 ? -1.692 -8.461 -0.248 1 97.44 17 LEU B C 1
ATOM 802 O O . LEU B 1 17 ? -1.697 -7.328 -0.735 1 97.44 17 LEU B O 1
ATOM 806 N N . HIS B 1 18 ? -1.186 -8.703 0.918 1 98.38 18 HIS B N 1
ATOM 807 C CA . HIS B 1 18 ? -0.495 -7.707 1.729 1 98.38 18 HIS B CA 1
ATOM 808 C C . HIS B 1 18 ? 1.018 -7.887 1.652 1 98.38 18 HIS B C 1
ATOM 810 O O . HIS B 1 18 ? 1.534 -8.969 1.947 1 98.38 18 HIS B O 1
ATOM 816 N N . VAL B 1 19 ? 1.658 -6.891 1.262 1 98.06 19 VAL B N 1
ATOM 817 C CA . VAL B 1 19 ? 3.117 -6.934 1.26 1 98.06 19 VAL B CA 1
ATOM 818 C C . VAL B 1 19 ? 3.67 -5.785 2.1 1 98.06 19 VAL B C 1
ATOM 820 O O . VAL B 1 19 ? 3.422 -4.613 1.801 1 98.06 19 VAL B O 1
ATOM 823 N N . GLU B 1 20 ? 4.375 -6.109 3.164 1 97.94 20 GLU B N 1
ATOM 824 C CA . GLU B 1 20 ? 5.094 -5.117 3.963 1 97.94 20 GLU B CA 1
ATOM 825 C C . GLU B 1 20 ? 6.484 -4.859 3.398 1 97.94 20 GLU B C 1
ATOM 827 O O . GLU B 1 20 ? 7.223 -5.797 3.094 1 97.94 20 GLU B O 1
ATOM 832 N N . LEU B 1 21 ? 6.801 -3.588 3.289 1 96.31 21 LEU B N 1
ATOM 833 C CA . LEU B 1 21 ? 8.102 -3.188 2.754 1 96.31 21 LEU B CA 1
ATOM 834 C C . LEU B 1 21 ? 9.086 -2.902 3.879 1 96.31 21 LEU B C 1
ATOM 836 O O . LEU B 1 21 ? 8.688 -2.756 5.035 1 96.31 21 LEU B O 1
ATOM 840 N N . ASP B 1 22 ? 10.336 -2.889 3.535 1 94.81 22 ASP B N 1
ATOM 841 C CA . ASP B 1 22 ? 11.391 -2.723 4.531 1 94.81 22 ASP B CA 1
ATOM 842 C C . ASP B 1 22 ? 11.336 -1.328 5.156 1 94.81 22 ASP B C 1
ATOM 844 O O . ASP B 1 22 ? 11.828 -1.123 6.27 1 94.81 22 ASP B O 1
ATOM 848 N N . ASP B 1 23 ? 10.742 -0.397 4.418 1 92.88 23 ASP B N 1
ATOM 849 C CA . ASP B 1 23 ? 10.664 0.959 4.953 1 92.88 23 ASP B CA 1
ATOM 850 C C . ASP B 1 23 ? 9.391 1.163 5.762 1 92.88 23 ASP B C 1
ATOM 852 O O . ASP B 1 23 ? 9.094 2.277 6.203 1 92.88 23 ASP B O 1
ATOM 856 N N . GLY B 1 24 ? 8.688 0.137 5.953 1 94.62 24 GLY B N 1
ATOM 857 C CA . GLY B 1 24 ? 7.539 0.181 6.848 1 94.62 24 GLY B CA 1
ATOM 858 C C . GLY B 1 24 ? 6.219 0.341 6.117 1 94.62 24 GLY B C 1
ATOM 859 O O . GLY B 1 24 ? 5.152 0.161 6.703 1 94.62 24 GLY B O 1
ATOM 860 N N . ARG B 1 25 ? 6.207 0.593 4.844 1 95.81 25 ARG B N 1
ATOM 861 C CA . ARG B 1 25 ? 4.988 0.688 4.051 1 95.81 25 ARG B CA 1
ATOM 862 C C . ARG B 1 25 ? 4.367 -0.688 3.834 1 95.81 25 ARG B C 1
ATOM 864 O O . ARG B 1 25 ? 5.062 -1.703 3.877 1 95.81 25 ARG B O 1
ATOM 871 N N . VAL B 1 26 ? 3.086 -0.685 3.73 1 97.06 26 VAL B N 1
ATOM 872 C CA . VAL B 1 26 ? 2.373 -1.892 3.326 1 97.06 26 VAL B CA 1
ATOM 873 C C . VAL B 1 26 ? 1.552 -1.611 2.07 1 97.06 26 VAL B C 1
ATOM 875 O O . VAL B 1 26 ? 0.862 -0.592 1.987 1 97.06 26 VAL B O 1
ATOM 878 N N . ILE B 1 27 ? 1.625 -2.482 1.152 1 96.5 27 ILE B N 1
ATOM 879 C CA . ILE B 1 27 ? 0.831 -2.381 -0.067 1 96.5 27 ILE B CA 1
ATOM 880 C C . ILE B 1 27 ? -0.153 -3.545 -0.141 1 96.5 27 ILE B C 1
ATOM 882 O O . ILE B 1 27 ? 0.237 -4.707 0.007 1 96.5 27 ILE B O 1
ATOM 886 N N . LEU B 1 28 ? -1.37 -3.225 -0.276 1 97.25 28 LEU B N 1
ATOM 887 C CA . LEU B 1 28 ? -2.414 -4.219 -0.497 1 97.25 28 LEU B CA 1
ATOM 888 C C . LEU B 1 28 ? -2.922 -4.164 -1.934 1 97.25 28 LEU B C 1
ATOM 890 O O . LEU B 1 28 ? -3.268 -3.092 -2.434 1 97.25 28 LEU B O 1
ATOM 894 N N . THR B 1 29 ? -2.877 -5.23 -2.598 1 96.38 29 THR B N 1
ATOM 895 C CA . THR B 1 29 ? -3.447 -5.344 -3.936 1 96.38 29 THR B CA 1
ATOM 896 C C . THR B 1 29 ? -4.543 -6.406 -3.971 1 96.38 29 THR B C 1
ATOM 898 O O . THR B 1 29 ? -4.434 -7.438 -3.301 1 96.38 29 THR B O 1
ATOM 901 N N . PRO B 1 30 ? -5.48 -6.129 -4.75 1 96.69 30 PRO B N 1
ATOM 902 C CA . PRO B 1 30 ? -6.555 -7.125 -4.812 1 96.69 30 PRO B CA 1
ATOM 903 C C . PRO B 1 30 ? -6.074 -8.469 -5.348 1 96.69 30 PRO B C 1
ATOM 905 O O . PRO B 1 30 ? -5.328 -8.523 -6.328 1 96.69 30 PRO B O 1
ATOM 908 N N . MET B 1 31 ? -6.566 -9.539 -4.688 1 95.19 31 MET B N 1
ATOM 909 C CA . MET B 1 31 ? -6.199 -10.891 -5.105 1 95.19 31 MET B CA 1
ATOM 910 C C . MET B 1 31 ? -6.633 -11.148 -6.547 1 95.19 31 MET B C 1
ATOM 912 O O . MET B 1 31 ? -6.012 -11.953 -7.25 1 95.19 31 MET B O 1
ATOM 916 N N . THR B 1 32 ? -7.613 -10.469 -7.02 1 94.38 32 THR B N 1
ATOM 917 C CA . THR B 1 32 ? -8.156 -10.656 -8.359 1 94.38 32 THR B CA 1
ATOM 918 C C . THR B 1 32 ? -7.133 -10.258 -9.422 1 94.38 32 THR B C 1
ATOM 920 O O . THR B 1 32 ? -7.281 -10.602 -10.594 1 94.38 32 THR B O 1
ATOM 923 N N . TRP B 1 33 ? -6.094 -9.516 -9.047 1 93.75 33 TRP B N 1
ATOM 924 C CA . TRP B 1 33 ? -5.039 -9.117 -9.969 1 93.75 33 TRP B CA 1
ATOM 925 C C . TRP B 1 33 ? -4.148 -10.297 -10.328 1 93.75 33 TRP B C 1
ATOM 927 O O . TRP B 1 33 ? -3.424 -10.258 -11.328 1 93.75 33 TRP B O 1
ATOM 937 N N . TYR B 1 34 ? -4.215 -11.344 -9.477 1 95.19 34 TYR B N 1
ATOM 938 C CA . TYR B 1 34 ? -3.264 -12.445 -9.594 1 95.19 34 TYR B CA 1
ATOM 939 C C . TYR B 1 34 ? -3.984 -13.766 -9.828 1 95.19 34 TYR B C 1
ATOM 941 O O . TYR B 1 34 ? -4.32 -14.469 -8.875 1 95.19 34 TYR B O 1
ATOM 949 N N . ARG B 1 35 ? -4.176 -14.109 -10.969 1 95.19 35 ARG B N 1
ATOM 950 C CA . ARG B 1 35 ? -4.91 -15.312 -11.344 1 95.19 35 ARG B CA 1
ATOM 951 C C . ARG B 1 35 ? -4.27 -16.547 -10.742 1 95.19 35 ARG B C 1
ATOM 953 O O . ARG B 1 35 ? -4.965 -17.406 -10.172 1 95.19 35 ARG B O 1
ATOM 960 N N . GLU B 1 36 ? -2.928 -16.672 -10.797 1 95.5 36 GLU B N 1
ATOM 961 C CA . GLU B 1 36 ? -2.213 -17.828 -10.273 1 95.5 36 GLU B CA 1
ATOM 962 C C . GLU B 1 36 ? -2.383 -17.953 -8.766 1 95.5 36 GLU B C 1
ATOM 964 O O . GLU B 1 36 ? -2.564 -19.047 -8.242 1 95.5 36 GLU B O 1
ATOM 969 N N . LEU B 1 37 ? -2.445 -16.891 -8.102 1 96.06 37 LEU B N 1
ATOM 970 C CA . LEU B 1 37 ? -2.541 -16.906 -6.645 1 96.06 37 LEU B CA 1
ATOM 971 C C . LEU B 1 37 ? -3.971 -17.188 -6.195 1 96.06 37 LEU B C 1
ATOM 973 O O . LEU B 1 37 ? -4.188 -17.812 -5.156 1 96.06 37 LEU B O 1
ATOM 977 N N . GLN B 1 38 ? -4.867 -16.734 -7.055 1 94 38 GLN B N 1
ATOM 978 C CA . GLN B 1 38 ? -6.273 -16.953 -6.73 1 94 38 GLN B CA 1
ATOM 979 C C . GLN B 1 38 ? -6.609 -18.453 -6.715 1 94 38 GLN B C 1
ATOM 981 O O . GLN B 1 38 ? -7.484 -18.875 -5.961 1 94 38 GLN B O 1
ATOM 986 N N . GLN B 1 39 ? -5.922 -19.125 -7.457 1 93.56 39 GLN B N 1
ATOM 987 C CA . GLN B 1 39 ? -6.211 -20.547 -7.613 1 93.56 39 GLN B CA 1
ATOM 988 C C . GLN B 1 39 ? -5.402 -21.375 -6.629 1 93.56 39 GLN B C 1
ATOM 990 O O . GLN B 1 39 ? -5.574 -22.594 -6.551 1 93.56 39 GLN B O 1
ATOM 995 N N . ALA B 1 40 ? -4.566 -20.75 -5.938 1 95.75 40 ALA B N 1
ATOM 996 C CA . ALA B 1 40 ? -3.641 -21.453 -5.047 1 95.75 40 ALA B CA 1
ATOM 997 C C . ALA B 1 40 ? -4.301 -21.766 -3.711 1 95.75 40 ALA B C 1
ATOM 999 O O . ALA B 1 40 ? -5.211 -21.062 -3.273 1 95.75 40 ALA B O 1
ATOM 1000 N N . SER B 1 41 ? -3.885 -22.859 -3.068 1 95.31 41 SER B N 1
ATOM 1001 C CA . SER B 1 41 ? -4.309 -23.156 -1.704 1 95.31 41 SER B CA 1
ATOM 1002 C C . SER B 1 41 ? -3.6 -22.25 -0.698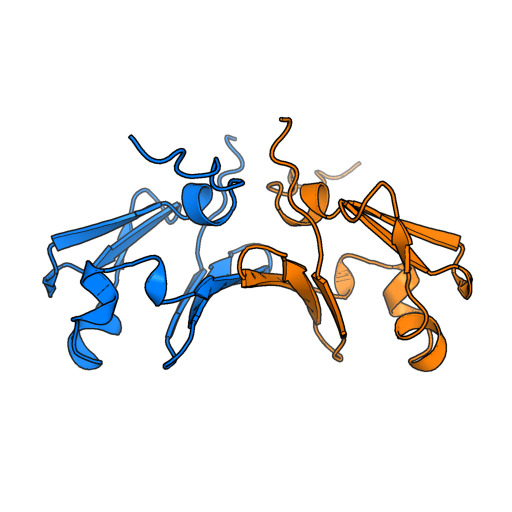 1 95.31 41 SER B C 1
ATOM 1004 O O . SER B 1 41 ? -2.58 -21.641 -1.017 1 95.31 41 SER B O 1
ATOM 1006 N N . VAL B 1 42 ? -4.152 -22.234 0.488 1 94.75 42 VAL B N 1
ATOM 1007 C CA . VAL B 1 42 ? -3.57 -21.422 1.548 1 94.75 42 VAL B CA 1
ATOM 1008 C C . VAL B 1 42 ? -2.137 -21.875 1.819 1 94.75 42 VAL B C 1
ATOM 1010 O O . VAL B 1 42 ? -1.248 -21.047 2.029 1 94.75 42 VAL B O 1
ATOM 1013 N N . ILE B 1 43 ? -1.947 -23.141 1.812 1 95.88 43 ILE B N 1
ATOM 1014 C CA . ILE B 1 43 ? -0.626 -23.703 2.064 1 95.88 43 ILE B CA 1
ATOM 1015 C C . ILE B 1 43 ? 0.351 -23.234 0.991 1 95.88 43 ILE B C 1
ATOM 1017 O O . ILE B 1 43 ? 1.476 -22.828 1.299 1 95.88 43 ILE B O 1
ATOM 1021 N N . GLN B 1 44 ? -0.079 -23.281 -0.248 1 97.06 44 GLN B N 1
ATOM 1022 C CA . GLN B 1 44 ? 0.752 -22.828 -1.358 1 97.06 44 GLN B CA 1
ATOM 1023 C C . GLN B 1 44 ? 1.059 -21.344 -1.245 1 97.06 44 GLN B C 1
ATOM 1025 O O . GLN B 1 44 ? 2.189 -20.922 -1.489 1 97.06 44 GLN B O 1
ATOM 1030 N N . LEU B 1 45 ? 0.104 -20.531 -0.857 1 96.62 45 LEU B N 1
ATOM 1031 C CA . LEU B 1 45 ? 0.253 -19.078 -0.74 1 96.62 45 LEU B CA 1
ATOM 1032 C C . LEU B 1 45 ? 1.229 -18.734 0.376 1 96.62 45 LEU B C 1
ATOM 1034 O O . LEU B 1 45 ? 1.985 -17.766 0.258 1 96.62 45 LEU B O 1
ATOM 1038 N N . LYS B 1 46 ? 1.234 -19.516 1.355 1 96.5 46 LYS B N 1
A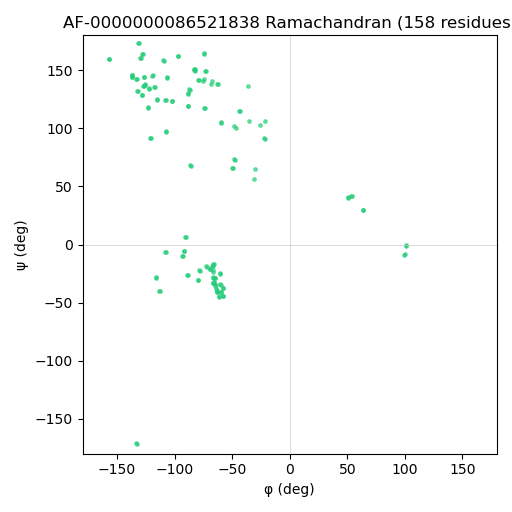TOM 1039 C CA . LYS B 1 46 ? 2.07 -19.234 2.52 1 96.5 46 LYS B CA 1
ATOM 1040 C C . LYS B 1 46 ? 3.525 -19.609 2.252 1 96.5 46 LYS B C 1
ATOM 1042 O O . LYS B 1 46 ? 4.43 -19.156 2.957 1 96.5 46 LYS B O 1
ATOM 1047 N N . ASN B 1 47 ? 3.646 -20.484 1.302 1 97.31 47 ASN B N 1
ATOM 1048 C CA . ASN B 1 47 ? 4.996 -20.906 0.95 1 97.31 47 ASN B CA 1
ATOM 1049 C C . ASN B 1 47 ? 5.633 -19.984 -0.073 1 97.31 47 ASN B C 1
ATOM 1051 O O . ASN B 1 47 ? 5.848 -20.359 -1.224 1 97.31 47 ASN B O 1
ATOM 1055 N N . TYR B 1 48 ? 5.93 -18.797 0.286 1 98.25 48 TYR B N 1
ATOM 1056 C CA . TYR B 1 48 ? 6.578 -17.844 -0.601 1 98.25 48 TYR B CA 1
ATOM 1057 C C . TYR B 1 48 ? 8.008 -17.578 -0.16 1 98.25 48 TYR B C 1
ATOM 1059 O O . TYR B 1 48 ? 8.359 -17.797 1.003 1 98.25 48 TYR B O 1
ATOM 1067 N N . ASN B 1 49 ? 8.836 -17.094 -1.072 1 98.12 49 ASN B N 1
ATOM 1068 C CA . ASN B 1 49 ? 10.203 -16.641 -0.822 1 98.12 49 ASN B CA 1
ATOM 1069 C C . ASN B 1 49 ? 10.469 -15.297 -1.481 1 98.12 49 ASN B C 1
ATOM 1071 O O . ASN B 1 49 ? 10.023 -15.047 -2.602 1 98.12 49 ASN B O 1
ATOM 1075 N N . PHE B 1 50 ? 11.227 -14.555 -0.722 1 98.25 50 PHE B N 1
ATOM 1076 C CA . PHE B 1 50 ? 11.711 -13.344 -1.384 1 98.25 50 PHE B CA 1
ATOM 1077 C C . PHE B 1 50 ? 12.891 -13.664 -2.295 1 98.25 50 PHE B C 1
ATOM 1079 O O . PHE B 1 50 ? 13.766 -14.461 -1.934 1 98.25 50 PHE B O 1
ATOM 1086 N N . ILE B 1 51 ? 12.93 -13.008 -3.443 1 97.75 51 ILE B N 1
ATOM 1087 C CA . ILE B 1 51 ? 14 -13.211 -4.41 1 97.75 51 ILE B CA 1
ATOM 1088 C C . ILE B 1 51 ? 14.555 -11.867 -4.867 1 97.75 51 ILE B C 1
ATOM 1090 O O . ILE B 1 51 ? 14.008 -10.812 -4.52 1 97.75 51 ILE B O 1
ATOM 1094 N N . CYS B 1 52 ? 15.695 -11.906 -5.707 1 96.69 52 CYS B N 1
ATOM 1095 C CA . CYS B 1 52 ? 16.297 -10.688 -6.25 1 96.69 52 CYS B CA 1
ATOM 1096 C C . CYS B 1 52 ? 16.609 -9.695 -5.141 1 96.69 52 CYS B C 1
ATOM 1098 O O . CYS B 1 52 ? 16.266 -8.516 -5.246 1 96.69 52 CYS B O 1
ATOM 1100 N N . GLN B 1 53 ? 17.125 -10.211 -4.059 1 95.44 53 GLN B N 1
ATOM 1101 C CA . GLN B 1 53 ? 17.531 -9.422 -2.902 1 95.44 53 GLN B CA 1
ATOM 1102 C C . GLN B 1 53 ? 16.344 -8.719 -2.256 1 95.44 53 GLN B C 1
ATOM 1104 O O . GLN B 1 53 ? 16.453 -7.555 -1.861 1 95.44 53 GLN B O 1
ATOM 1109 N N . GLY B 1 54 ? 15.188 -9.328 -2.361 1 96.81 54 GLY B N 1
ATOM 1110 C CA . GLY B 1 54 ? 14.039 -8.836 -1.623 1 96.81 54 GLY B CA 1
ATOM 1111 C C . GLY B 1 54 ? 13.086 -8.016 -2.477 1 96.81 54 GLY B C 1
ATOM 1112 O O . GLY B 1 54 ? 12.055 -7.555 -1.994 1 96.81 54 GLY B O 1
ATOM 1113 N N . THR B 1 55 ? 13.367 -7.785 -3.762 1 96.38 55 THR B N 1
ATOM 1114 C CA . THR B 1 55 ? 12.547 -6.918 -4.598 1 96.38 55 THR B CA 1
ATOM 1115 C C . THR B 1 55 ? 11.484 -7.727 -5.332 1 96.38 55 THR B C 1
ATOM 1117 O O . THR B 1 55 ? 10.555 -7.16 -5.91 1 96.38 55 THR B O 1
ATOM 1120 N N . GLY B 1 56 ? 11.578 -9.039 -5.281 1 97.12 56 GLY B N 1
ATOM 1121 C CA . GLY B 1 56 ? 10.602 -9.945 -5.867 1 97.12 56 GLY B CA 1
ATOM 1122 C C . GLY B 1 56 ? 10.094 -10.984 -4.891 1 97.12 56 GLY B C 1
ATOM 1123 O O . GLY B 1 56 ? 10.695 -11.211 -3.84 1 97.12 56 GLY B O 1
ATOM 1124 N N . ILE B 1 57 ? 9.008 -11.617 -5.207 1 98.25 57 ILE B N 1
ATOM 1125 C CA . ILE B 1 57 ? 8.406 -12.719 -4.457 1 98.25 57 ILE B CA 1
ATOM 1126 C C . ILE B 1 57 ? 8.203 -13.922 -5.375 1 98.25 57 ILE B C 1
ATOM 1128 O O . ILE B 1 57 ? 7.766 -13.766 -6.52 1 98.25 57 ILE B O 1
ATOM 1132 N N . GLU B 1 58 ? 8.5 -15 -4.875 1 98.62 58 GLU B N 1
ATOM 1133 C CA . GLU B 1 58 ? 8.305 -16.234 -5.633 1 98.62 58 GLU B CA 1
ATOM 1134 C C . GLU B 1 58 ? 7.477 -17.234 -4.844 1 98.62 58 GLU B C 1
ATOM 1136 O O . GLU B 1 58 ? 7.684 -17.422 -3.643 1 98.62 58 GLU B O 1
ATOM 1141 N N . TRP B 1 59 ? 6.523 -17.875 -5.492 1 98.38 59 TRP B N 1
ATOM 1142 C CA . TRP B 1 59 ? 5.801 -19.047 -5.02 1 98.38 59 TRP B CA 1
ATOM 1143 C C . TRP B 1 59 ? 6.223 -20.297 -5.781 1 98.38 59 TRP B C 1
ATOM 1145 O O . TRP B 1 59 ? 5.695 -20.578 -6.859 1 98.38 59 TRP B O 1
ATOM 1155 N N . PRO B 1 60 ? 7.145 -21.016 -5.133 1 97.94 60 PRO B N 1
ATOM 1156 C CA . PRO B 1 60 ? 7.754 -22.125 -5.859 1 97.94 60 PRO B CA 1
ATOM 1157 C C . PRO B 1 60 ? 6.738 -23.172 -6.301 1 97.94 60 PRO B C 1
ATOM 1159 O O . PRO B 1 60 ? 6.859 -23.734 -7.391 1 97.94 60 PRO B O 1
ATOM 1162 N N . ASP B 1 61 ? 5.688 -23.375 -5.453 1 97.5 61 ASP B N 1
ATOM 1163 C CA . ASP B 1 61 ? 4.688 -24.391 -5.766 1 97.5 61 ASP B CA 1
ATOM 1164 C C . ASP B 1 61 ? 3.846 -23.969 -6.973 1 97.5 61 ASP B C 1
ATOM 1166 O O . ASP B 1 61 ? 3.223 -24.812 -7.621 1 97.5 61 ASP B O 1
ATOM 1170 N N . LEU B 1 62 ? 3.814 -22.734 -7.262 1 97.06 62 LEU B N 1
ATOM 1171 C CA . LEU B 1 62 ? 2.988 -22.188 -8.336 1 97.06 62 LEU B CA 1
ATOM 1172 C C . LEU B 1 62 ? 3.846 -21.766 -9.523 1 97.06 62 LEU B C 1
ATOM 1174 O O . LEU B 1 62 ? 3.318 -21.391 -10.57 1 97.06 62 LEU B O 1
ATOM 1178 N N . ASP B 1 63 ? 5.117 -21.828 -9.344 1 96.19 63 ASP B N 1
ATOM 1179 C CA . ASP B 1 63 ? 6.059 -21.297 -10.336 1 96.19 63 ASP B CA 1
ATOM 1180 C C . ASP B 1 63 ? 5.699 -19.875 -10.742 1 96.19 63 ASP B C 1
ATOM 1182 O O . ASP B 1 63 ? 5.656 -19.562 -11.938 1 96.19 63 ASP B O 1
ATOM 1186 N N . TYR B 1 64 ? 5.328 -19.094 -9.844 1 97.56 64 TYR B N 1
ATOM 1187 C CA . TYR B 1 64 ? 4.867 -17.734 -10.047 1 97.56 64 TYR B CA 1
ATOM 1188 C C . TYR B 1 64 ? 5.777 -16.734 -9.336 1 97.56 64 TYR B C 1
ATOM 1190 O O . TYR B 1 64 ? 6.203 -16.984 -8.203 1 97.56 64 TYR B O 1
ATOM 1198 N N . GLN B 1 65 ? 6.117 -15.648 -10.031 1 98 65 GLN B N 1
ATOM 1199 C CA 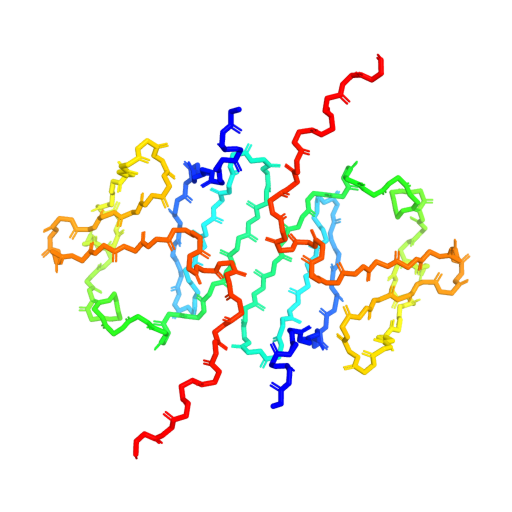. GLN B 1 65 ? 6.938 -14.586 -9.453 1 98 65 GLN B CA 1
ATOM 1200 C C . GLN B 1 65 ? 6.266 -13.227 -9.602 1 98 65 GLN B C 1
ATOM 1202 O O . GLN B 1 65 ? 5.637 -12.945 -10.625 1 98 65 GLN B O 1
ATOM 1207 N N . LEU B 1 66 ? 6.426 -12.43 -8.648 1 96.88 66 LEU B N 1
ATOM 1208 C CA . LEU B 1 66 ? 5.844 -11.086 -8.617 1 96.88 66 LEU B CA 1
ATOM 1209 C C . LEU B 1 66 ? 6.891 -10.055 -8.227 1 96.88 66 LEU B C 1
ATOM 1211 O O . LEU B 1 66 ? 7.609 -10.234 -7.238 1 96.88 66 LEU B O 1
ATOM 1215 N N . SER B 1 67 ? 6.945 -8.961 -9 1 95.12 67 SER B N 1
ATOM 1216 C CA . SER B 1 67 ? 7.828 -7.855 -8.656 1 95.12 67 SER B CA 1
ATOM 1217 C C . SER B 1 67 ? 7.141 -6.867 -7.727 1 95.12 67 SER B C 1
ATOM 1219 O O . SER B 1 67 ? 6.035 -6.398 -8.016 1 95.12 67 SER B O 1
ATOM 1221 N N . ILE B 1 68 ? 7.812 -6.531 -6.637 1 94.81 68 ILE B N 1
ATOM 1222 C CA . ILE B 1 68 ? 7.266 -5.57 -5.688 1 94.81 68 ILE B CA 1
ATOM 1223 C C . ILE B 1 68 ? 7.117 -4.207 -6.359 1 94.81 68 ILE B C 1
ATOM 1225 O O . ILE B 1 68 ? 6.113 -3.518 -6.164 1 94.81 68 ILE B O 1
ATOM 1229 N N . ASP B 1 69 ? 8.078 -3.838 -7.184 1 89.62 69 ASP B N 1
ATOM 1230 C CA . ASP B 1 69 ? 7.996 -2.576 -7.914 1 89.62 69 ASP B CA 1
ATOM 1231 C C . ASP B 1 69 ? 6.73 -2.514 -8.766 1 89.62 69 ASP B C 1
ATOM 1233 O O . ASP B 1 69 ? 6.105 -1.459 -8.875 1 89.62 69 ASP B O 1
ATOM 1237 N N . SER B 1 70 ? 6.34 -3.6 -9.344 1 89.69 70 SER B N 1
ATOM 1238 C CA . SER B 1 70 ? 5.152 -3.637 -10.188 1 89.69 70 SER B CA 1
ATOM 1239 C C . SER B 1 70 ? 3.887 -3.371 -9.375 1 89.69 70 SER B C 1
ATOM 1241 O O . SER B 1 70 ? 2.918 -2.811 -9.891 1 89.69 70 SER B O 1
ATOM 1243 N N . MET B 1 71 ? 3.885 -3.799 -8.125 1 91.75 71 MET B N 1
ATOM 1244 C CA . MET B 1 71 ? 2.746 -3.562 -7.238 1 91.75 71 MET B CA 1
ATOM 1245 C C . MET B 1 71 ? 2.584 -2.076 -6.945 1 91.75 71 MET B C 1
ATOM 1247 O O . MET B 1 71 ? 1.468 -1.598 -6.738 1 91.75 71 MET B O 1
ATOM 1251 N N . LEU B 1 72 ? 3.744 -1.368 -6.984 1 88.75 72 LEU B N 1
ATOM 1252 C CA . LEU B 1 72 ? 3.76 0.046 -6.625 1 88.75 72 LEU B CA 1
ATOM 1253 C C . LEU B 1 72 ? 3.467 0.917 -7.844 1 88.75 72 LEU B C 1
ATOM 1255 O O . LEU B 1 72 ? 2.988 2.045 -7.703 1 88.75 72 LEU B O 1
ATOM 1259 N N . MET B 1 73 ? 3.793 0.35 -8.992 1 80.31 73 MET B N 1
ATOM 1260 C CA . MET B 1 73 ? 3.617 1.12 -10.219 1 80.31 73 MET B CA 1
ATOM 1261 C C . MET B 1 73 ? 2.145 1.212 -10.602 1 80.31 73 MET B C 1
ATOM 1263 O O . MET B 1 73 ? 1.345 0.356 -10.219 1 80.31 73 MET B O 1
ATOM 1267 N N . THR B 1 74 ? 1.803 2.359 -11.094 1 62.88 74 THR B N 1
ATOM 1268 C CA . THR B 1 74 ? 0.447 2.59 -11.578 1 62.88 74 THR B CA 1
ATOM 1269 C C . THR B 1 74 ? 0.106 1.621 -12.711 1 62.88 74 THR B C 1
ATOM 1271 O O . THR B 1 74 ? 0.978 1.244 -13.492 1 62.88 74 THR B O 1
ATOM 1274 N N . 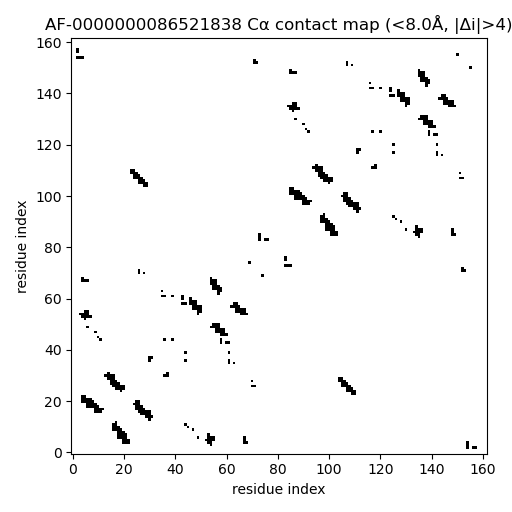GLN B 1 75 ? -0.748 0.545 -12.398 1 55.66 75 GLN B N 1
ATOM 1275 C CA . GLN B 1 75 ? -1.119 -0.344 -13.492 1 55.66 75 GLN B CA 1
ATOM 1276 C C . GLN B 1 75 ? -1.552 0.449 -14.727 1 55.66 75 GLN B C 1
ATOM 1278 O O . GLN B 1 75 ? -2.443 1.297 -14.641 1 55.66 75 GLN B O 1
ATOM 1283 N N . PRO B 1 76 ? -0.736 0.596 -15.664 1 46.69 76 PRO B N 1
ATOM 1284 C CA . PRO B 1 76 ? -1.387 1.056 -16.891 1 46.69 76 PRO B CA 1
ATOM 1285 C C . PRO B 1 76 ? -2.693 0.319 -17.188 1 46.69 76 PRO B C 1
ATOM 1287 O O . PRO B 1 76 ? -2.873 -0.82 -16.734 1 46.69 76 PRO B O 1
ATOM 1290 N N . GLN B 1 77 ? -3.805 0.987 -17.172 1 43.47 77 GLN B N 1
ATOM 1291 C CA . GLN B 1 77 ? -5.027 0.337 -17.641 1 43.47 77 GLN B CA 1
ATOM 1292 C C . GLN B 1 77 ? -4.715 -0.834 -18.562 1 43.47 77 GLN B C 1
ATOM 1294 O O . GLN B 1 77 ? -3.91 -0.703 -19.484 1 43.47 77 GLN B O 1
ATOM 1299 N N . ARG B 1 78 ? -4.543 -2.143 -18.141 1 40.47 78 ARG B N 1
ATOM 1300 C CA . ARG B 1 78 ? -4.691 -3.164 -19.172 1 40.47 78 ARG B CA 1
ATOM 1301 C C . ARG B 1 78 ? -5.699 -2.73 -20.234 1 40.47 78 ARG B C 1
ATOM 1303 O O . ARG B 1 78 ? -6.895 -2.625 -19.953 1 40.47 78 ARG B O 1
ATOM 1310 N N . GLN B 1 79 ? -5.668 -1.656 -20.953 1 37.09 79 GLN B N 1
ATOM 1311 C CA . GLN B 1 79 ? -6.508 -1.588 -22.141 1 37.09 79 GLN B CA 1
ATOM 1312 C C . GLN B 1 79 ? -6.594 -2.945 -22.844 1 37.09 79 GLN B C 1
ATOM 1314 O O . GLN B 1 79 ? -5.648 -3.732 -22.797 1 37.09 79 GLN B O 1
ATOM 1319 N N . ALA B 1 80 ? -7.844 -3.318 -23.266 1 36.59 80 ALA B N 1
ATOM 1320 C CA . ALA B 1 80 ? -8.555 -4.238 -24.156 1 36.59 80 ALA B CA 1
ATOM 1321 C C . ALA B 1 80 ? -7.68 -4.66 -25.328 1 36.59 80 ALA B C 1
ATOM 1323 O O . ALA B 1 80 ? -7.211 -3.814 -26.094 1 36.59 80 ALA B O 1
ATOM 1324 N N . ALA B 1 81 ? -7.078 -5.855 -25.375 1 29.11 81 ALA B N 1
ATOM 1325 C CA . ALA B 1 81 ? -6.934 -6.371 -26.734 1 29.11 81 ALA B CA 1
ATOM 1326 C C . ALA B 1 81 ? -8.258 -6.293 -27.484 1 29.11 81 ALA B C 1
ATOM 1328 O O . ALA B 1 81 ? -9.328 -6.418 -26.891 1 29.11 81 ALA B O 1
#

pLDDT: mean 88.51, std 17.76, range [29.11, 98.62]

Organism: NCBI:txid111769

Foldseek 3Di:
DPPAWFWDDWDDDLFWIWTATPVGDIFTDGPVVPPLLNVDDPVQNRQKDADPRGQKIARVVSRDIDGVVVSVDDPDPPPDD/DPPAWFWDDWDDDLFWIWTATPVGDIFTDGPVVPPLLNPDDPVQNRQKDADPRGQKIARPVSRDIDGVVVSVDDPDPPPDD

InterPro domains:
  IPR018841 Protein of unknown function DUF2442 [PF10387] (9-73)

Secondary structure (DSSP, 8-state):
------EEEEEE-SSEEEEEETTS-EEEEEGGG-HHHHTS-HHHHH--EEEGGGTEEEETTTTEEEEHHHHHS--------/------EEEEEE-SSEEEEEETTS-EEEEEGGG-HHHHTS-HHHHH--EEEGGGTEEEETTTTEEEEHHHHHS--------

Solvent-accessible surface area (backbone atoms only — not comparable to full-atom values): 9498 Å² total; per-residue (Å²): 126,83,76,67,62,30,56,65,48,76,48,77,59,96,56,32,39,36,36,32,30,70,87,60,32,33,42,31,37,47,37,84,80,35,66,73,63,64,72,44,51,70,68,51,65,68,47,56,43,72,33,83,89,24,30,26,38,32,25,73,87,69,74,41,74,45,53,48,62,62,73,52,42,68,71,63,72,77,70,79,126,126,84,71,67,63,30,56,67,48,77,49,75,59,96,56,32,37,37,38,32,31,70,86,59,32,34,43,30,38,48,36,84,79,34,65,72,63,64,72,44,50,70,69,50,65,69,46,57,41,71,34,83,90,24,31,27,39,33,25,73,88,69,74,41,74,47,52,49,62,62,72,53,41,67,73,66,74,82,69,79,126